Protein AF-A0A948F1B1-F1 (afdb_monomer)

Foldseek 3Di:
DDDDDDDDDDDPPPCSVVVVVVCCVVPVVDDQDAAEDQDDDDPPDDAPPRHNHDHPVVVVVCVVVVVDPDDD

Radius of gyration: 13.7 Å; Cα contacts (8 Å, |Δi|>4): 43; chains: 1; bounding box: 34×29×30 Å

Secondary structure (DSSP, 8-state):
--PPP------TTSSHHHHHHHHHHH-TTS--PPEEE-SPPPTT--BTTTEEE--HHHHHHHHHTT--S---

Solvent-accessible surface area (backbone atoms only — not comparable to full-atom values): 4977 Å² total; per-residue (Å²): 136,87,81,86,87,84,83,90,83,77,62,91,88,68,50,62,67,62,53,50,55,51,42,49,74,78,43,68,89,60,88,78,83,66,43,77,42,62,63,83,84,56,93,91,64,56,78,74,66,66,34,38,70,45,52,65,64,59,52,52,52,33,57,79,64,70,71,59,98,74,89,133

pLDDT: mean 91.21, std 6.37, range [50.94, 98.12]

Sequence (72 aa):
MKGKLFLIVGPSGSGKSSVLHKLKEQKPEYIYPLSATTRPMREGEKDGDIYHFMSKEEFKNGIEADMFLEWA

Structure (mmCIF, N/CA/C/O backbone):
data_AF-A0A948F1B1-F1
#
_entry.id   AF-A0A948F1B1-F1
#
loop_
_atom_site.group_PDB
_atom_site.id
_atom_site.type_symbol
_atom_site.label_atom_id
_atom_site.label_alt_id
_atom_site.label_comp_id
_atom_site.label_asym_id
_atom_site.label_entity_id
_atom_site.label_seq_id
_atom_site.pdbx_PDB_ins_code
_atom_site.Cartn_x
_atom_site.Cartn_y
_atom_site.Cartn_z
_atom_site.occupancy
_atom_site.B_iso_or_equiv
_atom_site.auth_seq_id
_atom_site.auth_comp_id
_atom_site.auth_asym_id
_atom_site.auth_atom_id
_atom_site.pdbx_PDB_model_num
ATOM 1 N N . MET A 1 1 ? -20.836 -15.763 -3.033 1.00 50.94 1 MET A N 1
ATOM 2 C CA . MET A 1 1 ? -21.193 -14.584 -2.206 1.00 50.94 1 MET A CA 1
ATOM 3 C C . MET A 1 1 ? -20.668 -13.329 -2.886 1.00 50.94 1 MET A C 1
ATOM 5 O O . MET A 1 1 ? -19.571 -13.385 -3.419 1.00 50.94 1 MET A O 1
ATOM 9 N N . LYS A 1 2 ? -21.427 -12.226 -2.901 1.00 77.12 2 LYS A N 1
ATOM 10 C CA . LYS A 1 2 ? -20.946 -10.922 -3.392 1.00 77.12 2 LYS A CA 1
ATOM 11 C C . LYS A 1 2 ? -20.495 -10.084 -2.191 1.00 77.12 2 LYS A C 1
ATOM 13 O O . LYS A 1 2 ? -21.321 -9.768 -1.341 1.00 77.12 2 LYS A O 1
ATOM 18 N N . GLY A 1 3 ? -19.202 -9.779 -2.104 1.00 85.69 3 GLY A N 1
ATOM 19 C CA . GLY A 1 3 ? -18.667 -8.806 -1.145 1.00 85.69 3 GLY A CA 1
ATOM 20 C C . GLY A 1 3 ? -18.900 -7.369 -1.620 1.00 85.69 3 GLY A C 1
ATOM 21 O O . GLY A 1 3 ? -19.206 -7.143 -2.791 1.00 85.69 3 GLY A O 1
ATOM 22 N N . LYS A 1 4 ? -18.757 -6.394 -0.717 1.00 90.69 4 LYS A N 1
ATOM 23 C CA . LYS A 1 4 ? -18.703 -4.970 -1.078 1.00 90.69 4 LYS A CA 1
ATOM 24 C C . LYS A 1 4 ? -17.242 -4.532 -1.121 1.00 90.69 4 LYS A C 1
ATOM 26 O O . LYS A 1 4 ? -16.524 -4.743 -0.149 1.00 90.69 4 LYS A O 1
ATOM 31 N N . LEU A 1 5 ? -16.828 -3.926 -2.231 1.00 90.44 5 LEU A N 1
ATOM 32 C CA . LEU A 1 5 ? -15.536 -3.256 -2.350 1.00 90.44 5 LEU A CA 1
ATOM 33 C C . LEU A 1 5 ? -15.715 -1.783 -1.981 1.00 90.44 5 LEU A C 1
ATOM 35 O O . LEU A 1 5 ? -16.586 -1.109 -2.529 1.00 90.44 5 LEU A O 1
ATOM 39 N N . PHE A 1 6 ? -14.887 -1.296 -1.063 1.00 90.75 6 PHE A N 1
ATOM 40 C CA . PHE A 1 6 ? -14.817 0.116 -0.707 1.00 90.75 6 PHE A CA 1
ATOM 41 C C . PHE A 1 6 ? -13.487 0.671 -1.204 1.00 90.75 6 PHE A C 1
ATOM 43 O O . PHE A 1 6 ? -12.434 0.143 -0.857 1.00 90.75 6 PHE A O 1
ATOM 50 N N . LEU A 1 7 ? -13.542 1.733 -2.008 1.00 89.81 7 LEU A N 1
ATOM 51 C CA . LEU A 1 7 ? -12.360 2.400 -2.543 1.00 89.81 7 LEU A CA 1
ATOM 52 C C . LEU A 1 7 ? -12.208 3.776 -1.889 1.00 89.81 7 LEU A C 1
ATOM 54 O O . LEU A 1 7 ? -13.144 4.576 -1.899 1.00 89.81 7 LEU A O 1
ATOM 58 N N . ILE A 1 8 ? -11.033 4.055 -1.321 1.00 88.75 8 ILE A N 1
ATOM 59 C CA . ILE A 1 8 ? -10.712 5.342 -0.691 1.00 88.75 8 ILE A CA 1
ATOM 60 C C . ILE A 1 8 ? -9.746 6.097 -1.608 1.00 88.75 8 ILE A C 1
ATOM 62 O O . ILE A 1 8 ? -8.566 5.760 -1.687 1.00 88.75 8 ILE A O 1
ATOM 66 N N . VAL A 1 9 ? -10.242 7.133 -2.289 1.00 89.62 9 VAL A N 1
ATOM 67 C CA . VAL A 1 9 ? -9.495 7.896 -3.306 1.00 89.62 9 VAL A CA 1
ATOM 68 C C . VAL A 1 9 ? -9.282 9.341 -2.852 1.00 89.62 9 VAL A C 1
ATOM 70 O O . VAL A 1 9 ? -10.126 9.929 -2.183 1.00 89.62 9 VAL A O 1
ATOM 73 N N . GLY A 1 10 ? -8.138 9.926 -3.204 1.00 89.06 10 GLY A N 1
ATOM 74 C CA . GLY A 1 10 ? -7.785 11.308 -2.873 1.00 89.06 10 GLY A CA 1
ATOM 75 C C . GLY A 1 10 ? -6.301 11.605 -3.123 1.00 89.06 10 GLY A C 1
ATOM 76 O O . GLY A 1 10 ? -5.498 10.668 -3.193 1.00 89.06 10 GLY A O 1
ATOM 77 N N . PRO A 1 11 ? -5.894 12.881 -3.230 1.00 87.12 11 PRO A N 1
ATOM 78 C CA . PRO A 1 11 ? -4.515 13.267 -3.540 1.00 87.12 11 PRO A CA 1
ATOM 79 C C . PRO A 1 11 ? -3.526 12.887 -2.427 1.00 87.12 11 PRO A C 1
ATOM 81 O O . PRO A 1 11 ? -3.914 12.568 -1.300 1.00 87.12 11 PRO A O 1
ATOM 84 N N . SER A 1 12 ? -2.223 12.894 -2.720 1.00 80.06 12 SER A N 1
ATOM 85 C CA . SER A 1 12 ? -1.193 12.699 -1.686 1.00 80.06 12 SER A CA 1
ATOM 86 C C . SER A 1 12 ? -1.388 13.698 -0.534 1.00 80.06 12 SER A C 1
ATOM 88 O O . SER A 1 12 ? -1.706 14.858 -0.772 1.00 80.06 12 SER A O 1
ATOM 90 N N . GLY A 1 13 ? -1.254 13.239 0.714 1.00 82.50 13 GLY A N 1
ATOM 91 C CA . GLY A 1 13 ? -1.478 14.070 1.906 1.00 82.50 13 GLY A CA 1
ATOM 92 C C . GLY A 1 13 ? -2.942 14.240 2.340 1.00 82.50 13 GLY A C 1
ATOM 93 O O . GLY A 1 13 ? -3.182 14.776 3.412 1.00 82.50 13 GLY A O 1
ATOM 94 N N . SER A 1 14 ? -3.929 13.718 1.599 1.00 91.56 14 SER A N 1
ATOM 95 C CA . SER A 1 14 ? -5.359 13.866 1.943 1.00 91.56 14 SER A CA 1
ATOM 96 C C . SER A 1 14 ? -5.853 13.033 3.143 1.00 91.56 14 SER A C 1
ATOM 98 O O . SER A 1 14 ? -7.055 12.950 3.368 1.00 91.56 14 SER A O 1
ATOM 100 N N . GLY A 1 15 ? -4.965 12.345 3.870 1.00 90.00 15 GLY A N 1
ATOM 101 C CA . GLY A 1 15 ? -5.327 11.550 5.056 1.00 90.00 15 GLY A CA 1
ATOM 102 C C . GLY A 1 15 ? -5.861 10.130 4.802 1.00 90.00 15 GLY A C 1
ATOM 103 O O . GLY A 1 15 ? -6.320 9.486 5.741 1.00 90.00 15 GLY A O 1
ATOM 104 N N . LYS A 1 16 ? -5.778 9.596 3.572 1.00 90.50 16 LYS A N 1
ATOM 105 C CA . LYS A 1 16 ? -6.258 8.230 3.237 1.00 90.50 16 LYS A CA 1
ATOM 106 C C . LYS A 1 16 ? -5.683 7.145 4.151 1.00 90.50 16 LYS A C 1
ATOM 108 O O . LYS A 1 16 ? -6.430 6.307 4.644 1.00 90.50 16 LYS A O 1
ATOM 113 N N . SER A 1 17 ? -4.372 7.183 4.396 1.00 86.75 17 SER A N 1
ATOM 114 C CA . SER A 1 17 ? -3.695 6.219 5.270 1.00 86.75 17 SER A CA 1
ATOM 115 C C . SER A 1 17 ? -4.237 6.281 6.697 1.00 86.75 17 SER A C 1
ATOM 117 O O . SER A 1 17 ? -4.491 5.243 7.294 1.00 86.75 17 SER A O 1
ATOM 119 N N . SER A 1 18 ? -4.505 7.482 7.221 1.00 90.81 18 SER A N 1
ATOM 120 C CA . SER A 1 18 ? -5.089 7.664 8.554 1.00 90.81 18 SER A CA 1
ATOM 121 C C . SER A 1 18 ? -6.478 7.030 8.661 1.00 90.81 18 SER A C 1
ATOM 123 O O . SER A 1 18 ? -6.776 6.366 9.652 1.00 90.81 18 SER A O 1
ATOM 125 N N . VAL A 1 19 ? -7.313 7.182 7.625 1.00 92.12 19 VAL A N 1
ATOM 126 C CA . VAL A 1 19 ? -8.629 6.523 7.558 1.00 92.12 19 VAL A CA 1
ATOM 127 C C . VAL A 1 19 ? -8.474 5.002 7.514 1.00 92.12 19 VAL A C 1
ATOM 129 O O . VAL A 1 19 ? -9.152 4.305 8.266 1.00 92.12 19 VAL A O 1
ATOM 132 N N . LEU A 1 20 ? -7.562 4.480 6.686 1.00 90.75 20 LEU A N 1
ATOM 133 C CA . LEU A 1 20 ? -7.303 3.039 6.589 1.00 90.75 20 LEU A CA 1
ATOM 134 C C . LEU A 1 20 ? -6.807 2.439 7.908 1.00 90.75 20 LEU A C 1
ATOM 136 O O . LEU A 1 20 ? -7.323 1.403 8.317 1.00 90.75 20 LEU A O 1
ATOM 140 N N . HIS A 1 21 ? -5.868 3.087 8.604 1.00 89.62 21 HIS A N 1
ATOM 141 C CA . HIS A 1 21 ? -5.412 2.623 9.918 1.00 89.62 21 HIS A CA 1
ATOM 142 C C . HIS A 1 21 ? -6.566 2.569 10.917 1.00 89.62 21 HIS A C 1
ATOM 144 O O . HIS A 1 21 ? -6.740 1.563 11.602 1.00 89.62 21 HIS A O 1
ATOM 150 N N . LYS A 1 22 ? -7.412 3.610 10.957 1.00 93.44 22 LYS A N 1
ATOM 151 C CA . LYS A 1 22 ? -8.543 3.623 11.886 1.00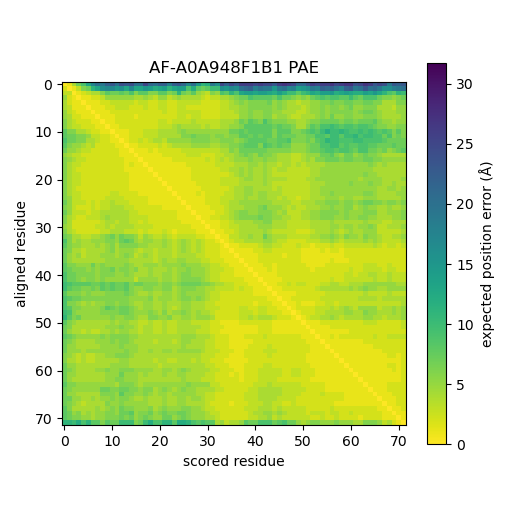 93.44 22 LYS A CA 1
ATOM 152 C C . LYS A 1 22 ? -9.581 2.554 11.563 1.00 93.44 22 LYS A C 1
ATOM 154 O O . LYS A 1 22 ? -10.136 1.947 12.476 1.00 93.44 22 LYS A O 1
ATOM 159 N N . LEU A 1 23 ? -9.816 2.298 10.276 1.00 92.69 23 LEU A N 1
ATOM 160 C CA . LEU A 1 23 ? -10.666 1.199 9.832 1.00 92.69 23 LEU A CA 1
ATOM 161 C C . LEU A 1 23 ? -10.087 -0.152 10.247 1.00 92.69 23 LEU A C 1
ATOM 163 O O . LEU A 1 23 ? -10.826 -0.944 10.811 1.00 92.69 23 LEU A O 1
ATOM 167 N N . LYS A 1 24 ? -8.785 -0.401 10.072 1.00 90.44 24 LYS A N 1
ATOM 168 C CA . LYS A 1 24 ? -8.153 -1.649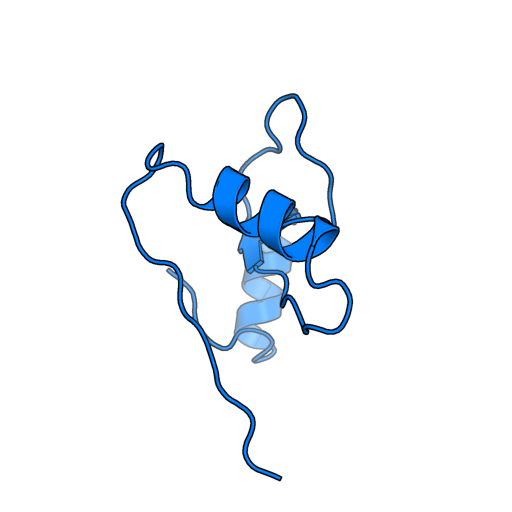 10.530 1.00 90.44 24 LYS A CA 1
ATOM 169 C C . LYS A 1 24 ? -8.322 -1.880 12.034 1.00 90.44 24 LYS A C 1
ATOM 171 O O . LYS A 1 24 ? -8.614 -3.000 12.438 1.00 90.44 24 LYS A O 1
ATOM 176 N N . GLU A 1 25 ? -8.188 -0.830 12.848 1.00 92.81 25 GLU A N 1
ATOM 177 C CA . GLU A 1 25 ? -8.419 -0.905 14.299 1.00 92.81 25 GLU A CA 1
ATOM 178 C C . GLU A 1 25 ? -9.882 -1.221 14.648 1.00 92.81 25 GLU A C 1
ATOM 180 O O . GLU A 1 25 ? -10.152 -2.031 15.531 1.00 92.81 25 GLU A O 1
ATOM 185 N N . GLN A 1 26 ? -10.835 -0.551 13.992 1.00 96.38 26 GLN A N 1
ATOM 186 C CA . GLN A 1 26 ? -12.262 -0.636 14.334 1.00 96.38 26 GLN A CA 1
ATOM 187 C C . GLN A 1 26 ? -13.003 -1.782 13.635 1.00 96.38 26 GLN A C 1
ATOM 189 O O . GLN A 1 26 ? -14.084 -2.172 14.081 1.00 96.38 26 GLN A O 1
ATOM 194 N N . LYS A 1 27 ? -12.464 -2.255 12.512 1.00 94.88 27 LYS A N 1
ATOM 195 C CA . LYS A 1 27 ? -13.033 -3.251 11.599 1.00 94.88 27 LYS A CA 1
ATOM 196 C C . LYS A 1 27 ? -11.967 -4.271 11.180 1.00 94.88 27 LYS A C 1
ATOM 198 O O . LYS A 1 27 ? -11.641 -4.355 9.988 1.00 94.88 27 LYS A O 1
ATOM 203 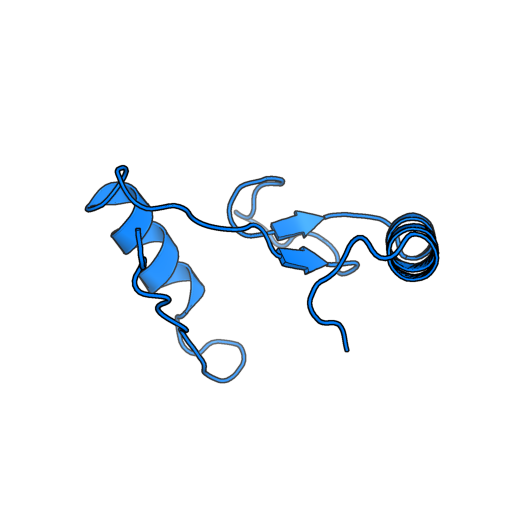N N . PRO A 1 28 ? -11.393 -5.033 12.131 1.00 92.81 28 PRO A N 1
ATOM 204 C CA . PRO A 1 28 ? -10.399 -6.062 11.829 1.00 92.81 28 PRO A CA 1
ATOM 205 C C . PRO A 1 28 ? -10.972 -7.221 10.998 1.00 92.81 28 PRO A C 1
ATOM 207 O O . PRO A 1 28 ? -10.212 -7.977 10.404 1.00 92.81 28 PRO A O 1
ATOM 210 N N . GLU A 1 29 ? -12.299 -7.365 10.928 1.00 92.88 29 GLU A N 1
ATOM 211 C CA . GLU A 1 29 ? -12.981 -8.387 10.131 1.00 92.88 29 GLU A CA 1
ATOM 212 C C . GLU A 1 29 ? -12.960 -8.125 8.613 1.00 92.88 29 GLU A C 1
ATOM 214 O O . GLU A 1 29 ? -13.362 -8.988 7.831 1.00 92.88 29 GLU A O 1
ATOM 219 N N . TYR A 1 30 ? -12.529 -6.938 8.174 1.00 92.62 30 TYR A N 1
ATOM 220 C CA . TYR A 1 30 ? -12.421 -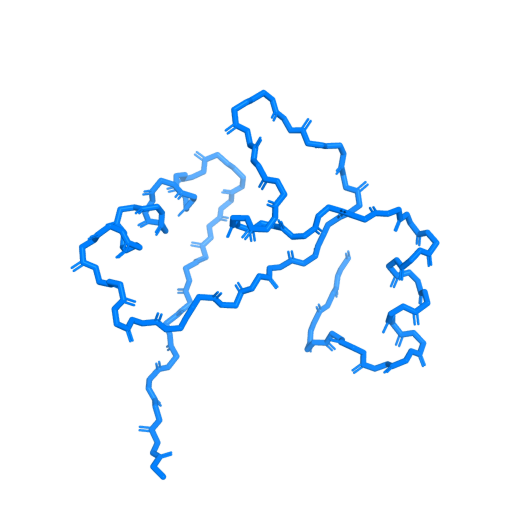6.605 6.752 1.00 92.62 30 TYR A CA 1
ATOM 221 C C . TYR A 1 30 ? -11.108 -7.105 6.142 1.00 92.62 30 TYR A C 1
ATOM 223 O O . TYR A 1 30 ? -10.090 -7.251 6.814 1.00 92.62 30 TYR A O 1
ATOM 231 N N . ILE A 1 31 ? -11.127 -7.317 4.825 1.00 90.56 31 ILE A N 1
ATOM 232 C CA . ILE A 1 31 ? -9.928 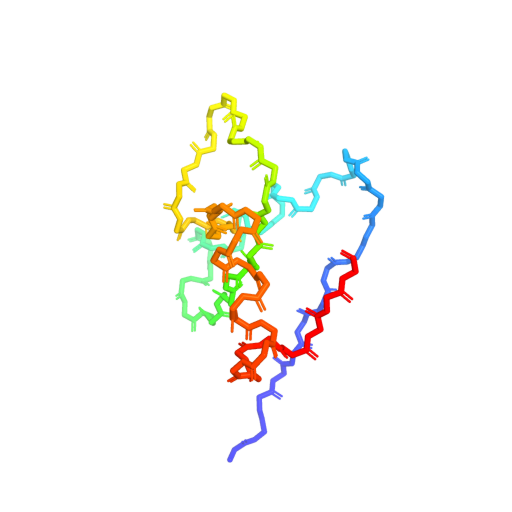-7.628 4.045 1.00 90.56 31 ILE A CA 1
ATOM 233 C C . ILE A 1 31 ? -9.331 -6.315 3.541 1.00 90.56 31 ILE A C 1
ATOM 235 O O . ILE A 1 31 ? -9.999 -5.552 2.842 1.00 90.56 31 ILE A O 1
ATOM 239 N N . TYR A 1 32 ? -8.064 -6.081 3.873 1.00 90.25 32 TYR A N 1
ATOM 240 C CA . TYR A 1 32 ? -7.297 -4.914 3.446 1.00 90.25 32 TYR A CA 1
ATOM 241 C C . TYR A 1 32 ? -6.189 -5.371 2.492 1.00 90.25 32 TYR A C 1
ATOM 243 O O . TYR A 1 32 ? -5.145 -5.820 2.965 1.00 90.25 32 TYR A O 1
ATOM 251 N N . PRO A 1 33 ? -6.404 -5.321 1.165 1.00 87.88 33 PRO A N 1
ATOM 252 C CA . PRO A 1 33 ? -5.361 -5.678 0.214 1.00 87.88 33 PRO A CA 1
ATOM 253 C C . PRO A 1 33 ? -4.186 -4.700 0.326 1.00 87.88 33 PRO A C 1
ATOM 255 O O . PRO A 1 33 ? -4.384 -3.492 0.467 1.00 87.88 33 PRO A O 1
ATOM 258 N N . LEU A 1 34 ? -2.968 -5.234 0.264 1.00 87.94 34 LEU A N 1
ATOM 259 C CA . LEU A 1 34 ? -1.745 -4.438 0.249 1.00 87.94 34 LEU A CA 1
ATOM 260 C C . LEU 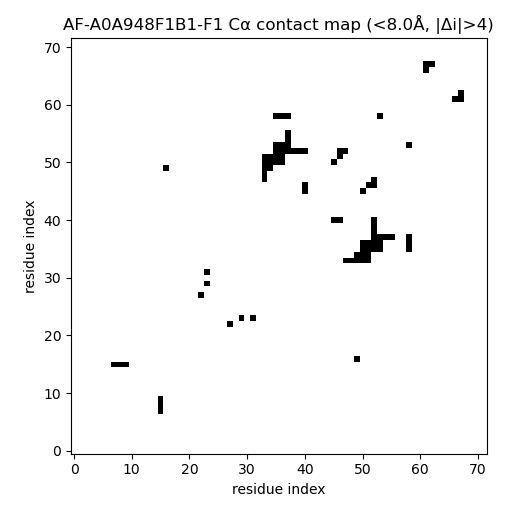A 1 34 ? -1.483 -3.929 -1.165 1.00 87.94 34 LEU A C 1
ATOM 262 O O . LEU A 1 34 ? -1.503 -4.702 -2.122 1.00 87.94 34 LEU A O 1
ATOM 266 N N . SER A 1 35 ? -1.191 -2.639 -1.294 1.00 90.25 35 SER A N 1
ATOM 267 C CA . SER A 1 35 ? -0.629 -2.102 -2.534 1.00 90.25 35 SER A CA 1
ATOM 268 C C . SER A 1 35 ? 0.878 -2.351 -2.561 1.00 90.25 35 SER A C 1
ATOM 270 O O 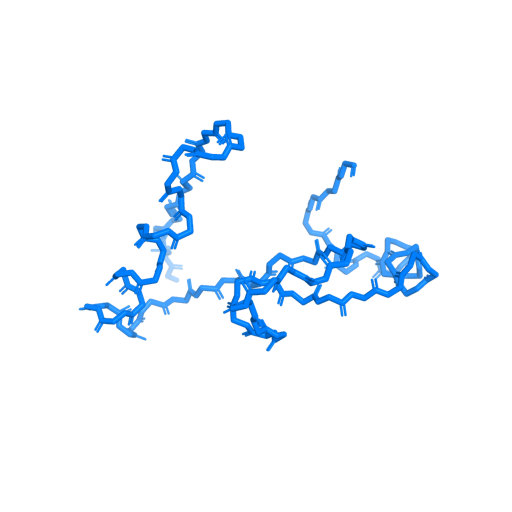. SER A 1 35 ? 1.527 -2.314 -1.522 1.00 90.25 35 SER A O 1
ATOM 272 N N . ALA A 1 36 ? 1.471 -2.552 -3.733 1.00 93.94 36 ALA A N 1
ATOM 273 C CA . ALA A 1 36 ? 2.926 -2.569 -3.868 1.00 93.94 36 ALA A CA 1
ATOM 274 C C . ALA A 1 36 ? 3.458 -1.174 -4.213 1.00 93.94 36 ALA A C 1
ATOM 276 O O . ALA A 1 36 ? 2.784 -0.385 -4.878 1.00 93.94 36 ALA A O 1
ATOM 277 N N . THR A 1 37 ? 4.669 -0.845 -3.765 1.00 94.38 37 THR A N 1
ATOM 278 C CA . THR A 1 37 ? 5.334 0.397 -4.170 1.00 94.38 37 THR A CA 1
ATOM 279 C C . THR A 1 37 ? 6.849 0.251 -4.220 1.00 94.38 37 THR A C 1
ATOM 281 O O . THR A 1 37 ? 7.443 -0.451 -3.406 1.00 94.38 37 THR A O 1
ATOM 284 N N . THR A 1 38 ? 7.478 0.969 -5.154 1.00 96.25 38 THR A N 1
ATOM 285 C CA . THR A 1 38 ? 8.942 1.019 -5.299 1.00 96.25 38 THR A CA 1
ATOM 286 C C . THR A 1 38 ? 9.574 2.241 -4.645 1.00 96.25 38 THR A C 1
ATOM 288 O O . THR A 1 38 ? 10.778 2.471 -4.779 1.00 96.25 38 THR A O 1
ATOM 291 N N . ARG A 1 39 ? 8.773 3.117 -4.027 1.00 94.62 39 ARG A N 1
ATOM 292 C CA . ARG A 1 39 ? 9.321 4.274 -3.314 1.00 94.62 39 ARG A CA 1
ATOM 293 C C . ARG A 1 39 ? 9.984 3.810 -2.012 1.00 94.62 39 ARG A C 1
ATOM 295 O O . ARG A 1 39 ? 9.531 2.832 -1.425 1.00 94.62 39 ARG A O 1
ATOM 302 N N . PRO A 1 40 ? 10.957 4.564 -1.486 1.00 93.94 40 PRO A N 1
ATOM 303 C CA . PRO A 1 40 ? 11.456 4.325 -0.142 1.00 93.94 40 PRO A CA 1
ATOM 304 C C . PRO A 1 40 ? 10.349 4.447 0.914 1.00 93.94 40 PRO A C 1
ATOM 306 O O . PRO A 1 40 ? 9.446 5.294 0.815 1.00 93.94 40 PRO A O 1
ATOM 309 N N . MET A 1 41 ? 10.455 3.607 1.940 1.00 93.94 41 MET A N 1
ATOM 310 C CA . MET A 1 41 ? 9.651 3.696 3.155 1.00 93.94 41 MET A CA 1
ATOM 311 C C . MET A 1 41 ? 9.921 5.034 3.857 1.00 93.94 41 MET A C 1
ATOM 313 O O . MET A 1 41 ? 11.072 5.454 3.979 1.00 93.94 41 MET A O 1
ATOM 317 N N . ARG A 1 42 ? 8.860 5.731 4.275 1.00 91.06 42 ARG A N 1
ATOM 318 C CA . ARG A 1 42 ? 8.969 6.959 5.077 1.00 91.06 42 ARG A CA 1
ATOM 319 C C . ARG A 1 42 ? 9.057 6.609 6.559 1.00 91.06 42 ARG A C 1
ATOM 321 O O . ARG A 1 42 ? 8.675 5.518 6.972 1.00 91.06 42 ARG A O 1
ATOM 328 N N . GLU A 1 43 ? 9.517 7.560 7.365 1.00 91.88 43 GLU A N 1
ATOM 329 C CA . GLU A 1 43 ? 9.536 7.409 8.819 1.00 91.88 43 GLU A CA 1
ATOM 330 C C . GLU A 1 43 ? 8.135 7.076 9.362 1.00 91.88 43 GLU A C 1
ATOM 332 O O . GLU A 1 43 ? 7.140 7.698 8.985 1.00 91.88 43 GLU A O 1
ATOM 337 N N . GLY A 1 44 ? 8.065 6.059 10.222 1.00 88.75 44 GLY A N 1
ATOM 338 C CA . GLY A 1 44 ? 6.821 5.570 10.819 1.00 88.75 44 GLY A CA 1
ATOM 339 C C . GLY A 1 44 ? 6.029 4.575 9.964 1.00 88.75 44 GLY A C 1
ATOM 340 O O . GLY A 1 44 ? 5.102 3.956 10.484 1.00 88.75 44 GLY A O 1
ATOM 341 N N . GLU A 1 45 ? 6.385 4.370 8.692 1.00 88.50 45 GLU A N 1
ATOM 342 C CA . GLU A 1 45 ? 5.784 3.312 7.875 1.00 88.50 45 GLU A CA 1
ATOM 343 C C . GLU A 1 45 ? 6.390 1.940 8.204 1.00 88.50 45 GLU A C 1
ATOM 345 O O . GLU A 1 45 ? 7.507 1.833 8.710 1.00 88.50 45 GLU A O 1
ATOM 350 N N . LYS A 1 46 ? 5.626 0.879 7.929 1.00 90.44 46 LYS A N 1
ATOM 351 C CA . LYS A 1 46 ? 6.047 -0.514 8.105 1.00 90.44 46 LYS A CA 1
ATOM 352 C C . LYS A 1 46 ? 5.709 -1.309 6.855 1.00 90.44 46 LYS A C 1
ATOM 354 O O . LYS A 1 46 ? 4.624 -1.139 6.292 1.00 90.44 46 LYS A O 1
ATOM 359 N N . ASP A 1 47 ? 6.631 -2.171 6.440 1.00 92.38 47 ASP A N 1
ATOM 360 C CA . ASP A 1 47 ? 6.366 -3.113 5.358 1.00 92.38 47 ASP A CA 1
ATOM 361 C C . ASP A 1 47 ? 5.270 -4.103 5.765 1.00 92.38 47 ASP A C 1
ATOM 363 O O . ASP A 1 47 ? 5.219 -4.550 6.913 1.00 92.38 47 ASP A O 1
ATOM 367 N N . GLY A 1 48 ? 4.357 -4.381 4.837 1.00 88.38 48 GLY A N 1
ATOM 368 C CA . GLY A 1 48 ? 3.217 -5.265 5.061 1.00 88.38 48 GLY A CA 1
ATOM 369 C C . GLY A 1 48 ? 2.036 -4.634 5.807 1.00 88.38 48 GLY A C 1
ATOM 370 O O . GLY A 1 48 ? 1.055 -5.330 6.059 1.00 88.38 48 GLY A O 1
ATOM 371 N N . ASP A 1 49 ? 2.080 -3.338 6.151 1.00 87.69 49 ASP A N 1
ATOM 372 C CA . ASP A 1 49 ? 0.916 -2.650 6.725 1.00 87.69 49 ASP A CA 1
ATOM 373 C C . ASP A 1 49 ? -0.015 -2.099 5.635 1.00 87.69 49 ASP A C 1
ATOM 375 O O . ASP A 1 49 ? -1.062 -2.678 5.363 1.00 87.69 49 ASP A O 1
ATOM 379 N N . ILE A 1 50 ? 0.329 -0.977 5.001 1.00 84.88 50 ILE A N 1
ATOM 380 C CA . ILE A 1 50 ? -0.466 -0.414 3.888 1.00 84.88 50 ILE A CA 1
ATOM 381 C C . ILE A 1 50 ? 0.169 -0.761 2.542 1.00 84.88 50 ILE A C 1
ATOM 383 O O . ILE A 1 50 ? -0.537 -0.971 1.555 1.00 84.88 50 ILE A O 1
ATOM 387 N N . TYR A 1 51 ? 1.499 -0.826 2.517 1.00 91.06 51 TYR A N 1
ATOM 388 C CA . TYR A 1 51 ? 2.268 -1.139 1.329 1.00 91.06 51 TYR A CA 1
ATOM 389 C C . TYR A 1 51 ? 3.130 -2.372 1.552 1.00 91.06 51 TYR A C 1
ATOM 391 O O . TYR A 1 51 ? 3.636 -2.590 2.652 1.00 91.06 51 TYR A O 1
ATOM 399 N N . HIS A 1 52 ? 3.340 -3.113 0.474 1.00 94.19 52 HIS A N 1
ATOM 400 C CA . HIS A 1 52 ? 4.510 -3.951 0.310 1.00 94.19 52 HIS A CA 1
ATOM 401 C C . HIS A 1 52 ? 5.584 -3.145 -0.435 1.00 94.19 52 HIS A C 1
ATOM 403 O O . HIS A 1 52 ? 5.391 -2.740 -1.588 1.00 94.19 52 HIS A O 1
ATOM 409 N N . PHE A 1 53 ? 6.677 -2.836 0.253 1.00 95.50 53 PHE A N 1
ATOM 410 C CA . PHE A 1 53 ? 7.806 -2.103 -0.301 1.00 95.50 53 PHE A CA 1
ATOM 411 C C . PHE A 1 53 ? 8.742 -3.082 -0.995 1.00 95.50 53 PHE A C 1
ATOM 413 O O . PHE A 1 53 ? 9.268 -3.998 -0.371 1.00 95.50 53 PHE A O 1
ATOM 420 N N . MET A 1 54 ? 8.969 -2.861 -2.282 1.00 96.12 54 MET A N 1
ATOM 421 C CA . MET A 1 54 ? 9.802 -3.728 -3.109 1.00 96.12 54 MET A CA 1
ATOM 422 C C . MET A 1 54 ? 10.721 -2.905 -4.004 1.00 96.12 54 MET A C 1
ATOM 424 O O . MET A 1 54 ? 10.535 -1.703 -4.203 1.00 96.12 54 MET A O 1
ATOM 428 N N . SER A 1 55 ? 11.740 -3.543 -4.555 1.00 97.62 55 SER A N 1
ATOM 429 C CA . SER A 1 55 ? 12.602 -2.943 -5.563 1.00 97.62 55 SER A CA 1
ATOM 430 C C . SER A 1 55 ? 11.855 -2.725 -6.884 1.00 97.62 55 SER A C 1
ATOM 432 O O . SER A 1 55 ? 10.820 -3.331 -7.170 1.00 97.62 55 SER A O 1
ATOM 434 N N . LYS A 1 56 ? 12.407 -1.857 -7.741 1.00 97.38 56 LYS A N 1
ATOM 435 C CA . LYS A 1 56 ? 11.885 -1.663 -9.104 1.00 97.38 56 LYS A CA 1
ATOM 436 C C . LYS A 1 56 ? 11.961 -2.937 -9.947 1.00 97.38 56 LYS A C 1
ATOM 438 O O . LYS A 1 56 ? 11.120 -3.127 -10.818 1.00 97.38 56 LYS A O 1
ATOM 443 N N . GLU A 1 57 ? 12.969 -3.769 -9.705 1.00 98.12 57 GLU A N 1
ATOM 444 C CA . GLU A 1 57 ? 13.157 -5.034 -10.411 1.00 98.12 57 GLU A CA 1
ATOM 445 C C . GLU A 1 57 ? 12.071 -6.041 -10.023 1.00 98.12 57 GLU A C 1
ATOM 447 O O . GLU A 1 57 ? 11.388 -6.559 -10.899 1.00 98.12 57 GLU A O 1
ATOM 452 N N . GLU A 1 58 ? 11.825 -6.227 -8.723 1.00 97.62 58 GLU A N 1
ATOM 453 C CA . GLU A 1 58 ? 10.736 -7.078 -8.222 1.00 97.62 58 GLU A CA 1
ATOM 454 C C . GLU A 1 58 ? 9.369 -6.609 -8.725 1.00 97.62 58 GLU A C 1
ATOM 456 O O . GLU A 1 58 ? 8.567 -7.426 -9.173 1.00 97.62 58 GLU A O 1
ATOM 461 N N . PHE A 1 59 ? 9.119 -5.295 -8.722 1.00 97.44 59 PHE A N 1
ATOM 462 C CA . PHE A 1 59 ? 7.869 -4.743 -9.243 1.00 97.44 59 PHE A CA 1
ATOM 463 C C . PHE A 1 59 ? 7.697 -5.047 -10.735 1.00 97.44 59 PHE A C 1
ATOM 465 O O . PHE A 1 59 ? 6.624 -5.461 -11.164 1.00 97.44 59 PHE A O 1
ATOM 472 N N . LYS A 1 60 ? 8.761 -4.891 -11.533 1.00 97.88 60 LYS A N 1
ATOM 473 C CA . LYS A 1 60 ? 8.726 -5.207 -12.964 1.00 97.88 60 LYS A CA 1
ATOM 474 C C . LYS A 1 60 ? 8.472 -6.698 -13.206 1.00 97.88 60 LYS A C 1
ATOM 476 O O . LYS A 1 60 ? 7.611 -7.032 -14.014 1.00 97.88 60 LYS A O 1
ATOM 481 N N . ASN A 1 61 ? 9.152 -7.574 -12.468 1.00 98.12 61 ASN A N 1
ATOM 482 C CA . ASN A 1 61 ? 8.935 -9.019 -12.549 1.00 98.12 61 ASN A CA 1
ATOM 483 C C . ASN A 1 61 ? 7.493 -9.391 -12.160 1.00 98.12 61 ASN A C 1
ATOM 485 O O . ASN A 1 61 ? 6.889 -10.259 -12.782 1.00 98.12 61 ASN A O 1
ATOM 489 N N . GLY A 1 62 ? 6.911 -8.701 -11.173 1.00 96.75 62 GLY A N 1
ATOM 490 C CA . GLY A 1 62 ? 5.513 -8.882 -10.780 1.00 96.75 62 GLY A CA 1
ATOM 491 C C . GLY A 1 62 ? 4.510 -8.461 -11.859 1.00 96.75 62 GLY A C 1
ATOM 492 O O . GLY A 1 62 ? 3.482 -9.118 -12.008 1.00 96.75 62 GLY A O 1
ATOM 493 N N . ILE A 1 63 ? 4.810 -7.416 -12.644 1.00 97.19 63 ILE A N 1
ATOM 494 C CA . ILE A 1 63 ? 4.002 -7.049 -13.821 1.00 97.19 63 ILE A CA 1
ATOM 495 C C . ILE A 1 63 ? 4.056 -8.170 -14.863 1.00 97.19 63 ILE A C 1
ATOM 497 O O . ILE A 1 63 ? 3.016 -8.594 -15.352 1.00 97.19 63 ILE A O 1
ATOM 501 N N . GLU A 1 64 ? 5.253 -8.666 -15.189 1.00 97.88 64 GLU A N 1
ATOM 502 C CA . GLU A 1 64 ? 5.438 -9.736 -16.183 1.00 97.88 64 GLU A CA 1
ATOM 503 C C . GLU A 1 64 ? 4.763 -11.055 -15.767 1.00 97.88 64 GLU A C 1
ATOM 505 O O . GLU A 1 64 ? 4.401 -11.862 -16.620 1.00 97.88 64 GLU A O 1
ATOM 510 N N . ALA A 1 65 ? 4.568 -11.258 -14.462 1.00 97.69 65 ALA A N 1
ATOM 511 C C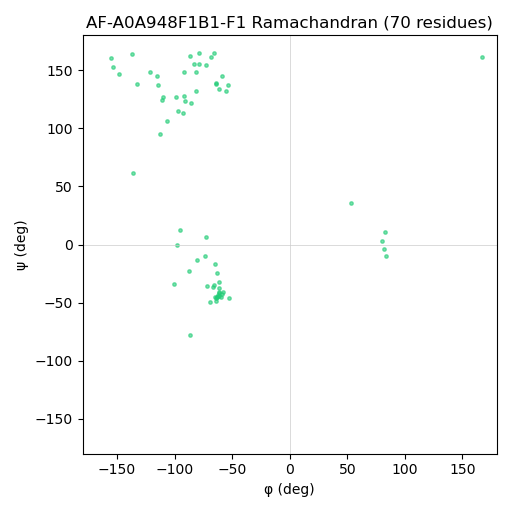A . ALA A 1 65 ? 3.900 -12.416 -13.879 1.00 97.69 65 ALA A CA 1
ATOM 512 C C . ALA A 1 65 ? 2.398 -12.203 -13.578 1.00 97.69 65 ALA A C 1
ATOM 514 O O . ALA A 1 65 ? 1.818 -13.017 -12.859 1.00 97.69 65 ALA A O 1
ATOM 515 N N . ASP A 1 66 ? 1.772 -11.127 -14.076 1.00 96.19 66 ASP A N 1
ATOM 516 C CA . ASP A 1 66 ? 0.351 -10.791 -13.853 1.00 96.19 66 ASP A CA 1
ATOM 517 C C . ASP A 1 66 ? -0.058 -10.749 -12.359 1.00 96.19 66 ASP A C 1
ATOM 519 O O . ASP A 1 66 ? -1.172 -11.112 -11.972 1.00 96.19 66 ASP A O 1
ATOM 523 N N . MET A 1 67 ? 0.843 -10.293 -11.480 1.00 95.12 67 MET A N 1
ATOM 524 C CA . MET A 1 67 ? 0.604 -10.262 -10.027 1.00 95.12 67 MET A CA 1
ATOM 525 C C . MET A 1 67 ? -0.242 -9.072 -9.549 1.00 95.12 67 MET A C 1
ATOM 527 O O . MET A 1 67 ? -0.692 -9.065 -8.400 1.00 95.12 67 MET A O 1
ATOM 531 N N . PHE A 1 68 ? -0.452 -8.053 -10.386 1.00 94.31 68 PHE A N 1
ATOM 532 C CA . PHE A 1 68 ? -1.128 -6.809 -10.009 1.00 94.31 68 PHE A CA 1
ATOM 533 C C . PHE A 1 68 ? -2.455 -6.635 -10.745 1.00 94.31 68 PHE A C 1
ATOM 535 O O . PHE A 1 68 ? -2.538 -6.834 -11.953 1.00 94.31 68 PHE A O 1
ATOM 542 N N . LEU A 1 69 ? -3.486 -6.189 -10.021 1.00 91.19 69 LEU A N 1
ATOM 543 C CA . LEU A 1 69 ? -4.768 -5.819 -10.627 1.00 91.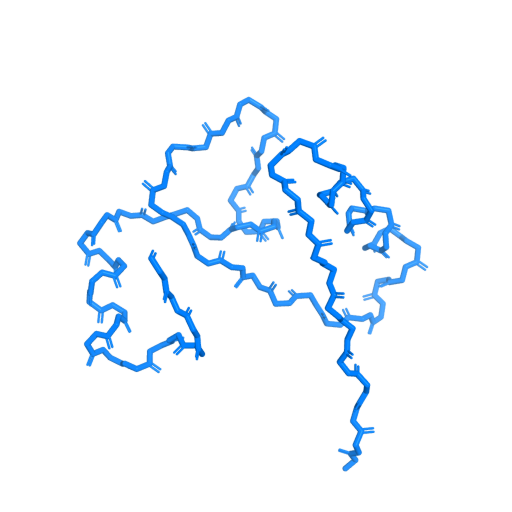19 69 LEU A CA 1
ATOM 544 C C . LEU A 1 69 ? -4.669 -4.503 -11.421 1.00 91.19 69 LEU A C 1
ATOM 546 O O . LEU A 1 69 ? -5.334 -4.351 -12.441 1.00 91.19 69 LEU A O 1
ATOM 550 N N . GLU A 1 70 ? -3.858 -3.558 -10.938 1.00 90.50 70 GLU A N 1
ATOM 551 C CA . GLU A 1 70 ? -3.581 -2.260 -11.565 1.00 90.50 70 GLU A CA 1
ATOM 552 C C . GLU A 1 70 ? -2.190 -1.739 -11.152 1.00 90.50 70 GLU A C 1
ATOM 554 O O . GLU A 1 70 ? -1.699 -2.072 -10.070 1.00 90.50 70 GLU A O 1
ATOM 559 N N . TRP A 1 71 ? -1.558 -0.919 -12.000 1.00 92.12 71 TRP A N 1
ATOM 560 C CA . TRP A 1 71 ? -0.297 -0.218 -11.715 1.00 92.12 71 TRP A CA 1
ATOM 561 C C . TRP A 1 71 ? -0.157 1.056 -12.568 1.00 92.12 71 TRP A C 1
ATOM 563 O O . TRP A 1 71 ? -0.837 1.199 -13.587 1.00 92.12 71 TRP A O 1
ATOM 573 N N . ALA A 1 72 ? 0.716 1.982 -12.145 1.00 85.50 72 ALA A N 1
ATOM 574 C CA . ALA A 1 72 ? 0.990 3.263 -12.807 1.00 85.50 72 ALA A CA 1
ATOM 575 C C . ALA A 1 72 ? 2.434 3.735 -12.582 1.00 85.50 72 ALA A C 1
ATOM 577 O O . ALA A 1 72 ? 3.009 3.384 -11.524 1.00 85.50 72 ALA A O 1
#

Mean predicted aligned error: 4.13 Å

Nearest PDB structures (foldseek):
  8egl-assembly1_B  TM=8.774E-01  e=7.604E-04  Pseudomonas aeruginosa PAO1
  7s5e-assembly3_G  TM=7.394E-01  e=6.162E-04  Stenotrophomonas maltophilia K279a
  7s5e-assembly4_F  TM=8.109E-01  e=1.242E-03  Stenotrophomonas maltophilia K279a
  6wct-assembly1_C  TM=7.557E-01  e=7.604E-04  Stenotrophomonas maltophilia K279a
  6wct-assembly2_B  TM=7.934E-01  e=1.533E-03  Stenotrophomonas maltophilia K279a